Protein AF-A0A8T5ZPA5-F1 (afdb_monomer_lite)

Sequence (71 aa):
MKTSRLPIAIQQAVMRRLREKLAQANLKLGRNYPEPKLSYTQRGTSAGTAWLESYEIRLNPVLLLENSEAF

Structure (mmCIF, N/CA/C/O backbone):
data_AF-A0A8T5ZPA5-F1
#
_entry.id   AF-A0A8T5ZPA5-F1
#
loop_
_atom_site.group_PDB
_atom_site.id
_atom_site.type_symbol
_atom_site.label_atom_id
_atom_site.label_alt_id
_atom_site.label_comp_id
_atom_site.label_asym_id
_atom_site.label_entity_id
_atom_site.label_seq_id
_atom_site.pdbx_PDB_ins_code
_atom_site.Cartn_x
_atom_site.Cartn_y
_atom_site.Cartn_z
_atom_site.occupancy
_atom_site.B_iso_or_equiv
_atom_site.auth_seq_id
_atom_site.auth_comp_id
_atom_site.auth_asym_id
_atom_site.auth_atom_id
_atom_site.pdbx_PDB_model_num
ATOM 1 N N . MET A 1 1 ? 1.373 -15.994 -16.934 1.00 43.69 1 MET A N 1
ATOM 2 C CA . MET A 1 1 ? 2.131 -14.728 -16.786 1.00 43.69 1 MET A CA 1
ATOM 3 C C . MET A 1 1 ? 2.895 -14.771 -15.474 1.00 43.69 1 MET A C 1
ATOM 5 O O . MET A 1 1 ? 2.258 -14.919 -14.438 1.00 43.69 1 MET A O 1
ATOM 9 N N . LYS A 1 2 ? 4.232 -14.722 -15.515 1.00 43.28 2 LYS A N 1
ATOM 10 C CA . LYS A 1 2 ? 5.072 -14.681 -14.308 1.00 43.28 2 LYS A CA 1
ATOM 11 C C . LYS A 1 2 ? 4.737 -13.399 -13.541 1.00 43.28 2 LYS A C 1
ATOM 13 O O . LYS A 1 2 ? 4.819 -12.320 -14.115 1.00 43.28 2 LYS A O 1
ATOM 18 N N . THR A 1 3 ? 4.329 -13.509 -12.282 1.00 53.00 3 THR A N 1
ATOM 19 C CA . THR A 1 3 ? 4.317 -12.375 -11.354 1.00 53.00 3 THR A CA 1
ATOM 20 C C . THR A 1 3 ? 5.759 -11.901 -11.231 1.00 53.00 3 THR A C 1
ATOM 22 O O . THR A 1 3 ? 6.576 -12.565 -10.591 1.00 53.00 3 THR A O 1
ATOM 25 N N . SER A 1 4 ? 6.106 -10.814 -11.922 1.00 61.75 4 SER A N 1
ATOM 26 C CA . SER A 1 4 ? 7.413 -10.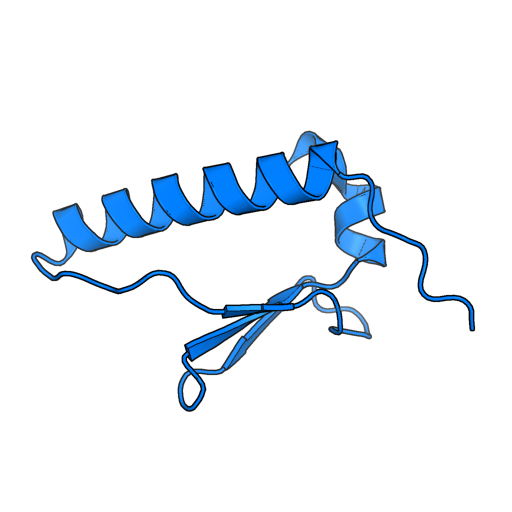176 -11.785 1.00 61.75 4 SER A CA 1
ATOM 27 C C . SER A 1 4 ? 7.633 -9.900 -10.303 1.00 61.75 4 SER A C 1
ATOM 29 O O . SER A 1 4 ? 6.848 -9.184 -9.680 1.00 61.75 4 SER A O 1
ATOM 31 N N . ARG A 1 5 ? 8.635 -10.553 -9.705 1.00 76.62 5 ARG A N 1
ATOM 32 C CA . ARG A 1 5 ? 8.942 -10.362 -8.288 1.00 76.62 5 ARG A CA 1
ATOM 33 C C . ARG A 1 5 ? 9.412 -8.926 -8.115 1.00 76.62 5 ARG A C 1
ATOM 35 O O . ARG A 1 5 ? 10.424 -8.536 -8.689 1.00 76.62 5 ARG A O 1
ATOM 42 N N . LEU A 1 6 ? 8.659 -8.156 -7.342 1.00 85.25 6 LEU A N 1
ATOM 43 C CA . LEU A 1 6 ? 8.995 -6.775 -7.045 1.00 85.25 6 LEU A CA 1
ATOM 44 C C . LEU A 1 6 ? 10.298 -6.739 -6.220 1.00 85.25 6 LEU A C 1
ATOM 46 O O . LEU A 1 6 ? 10.370 -7.459 -5.216 1.00 85.25 6 LEU A O 1
ATOM 50 N N . PRO A 1 7 ? 11.313 -5.938 -6.591 1.00 90.94 7 PRO A N 1
ATOM 51 C CA . PRO A 1 7 ? 12.541 -5.817 -5.819 1.00 90.94 7 PRO A CA 1
ATOM 52 C C . PRO A 1 7 ? 12.248 -5.428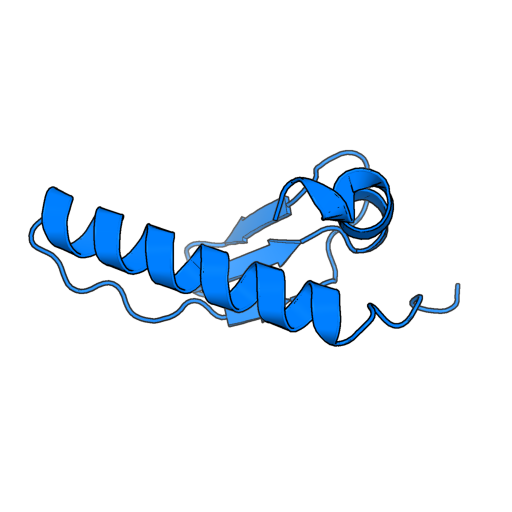 -4.371 1.00 90.94 7 PRO A C 1
ATOM 54 O O . PRO A 1 7 ? 11.385 -4.590 -4.100 1.00 90.94 7 PRO A O 1
ATOM 57 N N . ILE A 1 8 ? 12.996 -6.009 -3.432 1.00 90.75 8 ILE A N 1
ATOM 58 C CA . ILE A 1 8 ? 12.804 -5.748 -2.001 1.00 90.75 8 ILE A CA 1
ATOM 59 C C . ILE A 1 8 ? 12.991 -4.266 -1.658 1.00 90.75 8 ILE A C 1
ATOM 61 O O . ILE A 1 8 ? 12.254 -3.739 -0.832 1.00 90.75 8 ILE A O 1
ATOM 65 N N . ALA A 1 9 ? 13.911 -3.574 -2.337 1.00 91.31 9 ALA A N 1
ATOM 66 C CA . ALA A 1 9 ? 14.145 -2.145 -2.147 1.00 91.31 9 ALA A CA 1
ATOM 67 C C . ALA A 1 9 ? 12.876 -1.316 -2.404 1.00 91.31 9 ALA A C 1
ATOM 69 O O . ALA A 1 9 ? 12.539 -0.444 -1.608 1.00 91.31 9 ALA A O 1
ATOM 70 N N . ILE A 1 10 ? 12.126 -1.654 -3.456 1.00 91.00 10 ILE A N 1
ATOM 71 C CA . ILE A 1 10 ? 10.869 -0.980 -3.787 1.00 91.00 10 ILE A CA 1
ATOM 72 C C . ILE A 1 10 ? 9.795 -1.295 -2.745 1.00 91.00 10 ILE A C 1
ATOM 74 O O . ILE A 1 10 ? 9.093 -0.397 -2.292 1.00 91.00 10 ILE A O 1
ATOM 78 N N . GLN A 1 11 ? 9.701 -2.549 -2.291 1.00 91.62 11 GLN A N 1
ATOM 79 C CA . GLN A 1 11 ? 8.768 -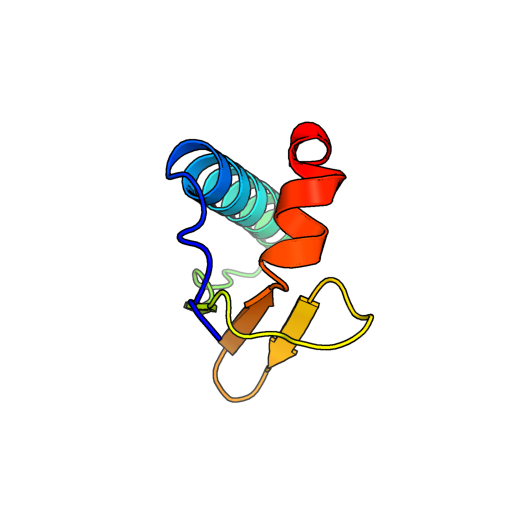2.912 -1.217 1.00 91.62 11 GLN A CA 1
ATOM 80 C C . GLN A 1 11 ? 9.054 -2.129 0.075 1.00 91.62 11 GLN A C 1
ATOM 82 O O . GLN A 1 11 ? 8.129 -1.654 0.731 1.00 91.62 11 GLN A O 1
ATOM 87 N N . GLN A 1 12 ? 10.332 -1.958 0.425 1.00 93.06 12 GLN A N 1
ATOM 88 C CA . GLN A 1 12 ? 10.751 -1.182 1.594 1.00 93.06 12 GLN A CA 1
ATOM 89 C C . GLN A 1 12 ? 10.437 0.311 1.434 1.00 93.06 12 GLN A C 1
ATOM 91 O O . GLN A 1 12 ? 9.930 0.926 2.373 1.00 93.06 12 GLN A O 1
ATOM 96 N N . ALA A 1 13 ? 10.681 0.886 0.250 1.00 92.62 13 ALA A N 1
ATOM 97 C CA . ALA A 1 13 ? 10.348 2.278 -0.048 1.00 92.62 13 ALA A CA 1
ATOM 98 C C . ALA A 1 13 ? 8.840 2.542 0.096 1.00 92.62 13 ALA A C 1
ATOM 100 O O . ALA A 1 13 ? 8.438 3.451 0.825 1.00 92.62 13 ALA A O 1
ATOM 101 N N . VAL A 1 14 ? 8.003 1.668 -0.476 1.00 93.62 14 VAL A N 1
ATOM 102 C CA . VAL A 1 14 ? 6.541 1.743 -0.336 1.00 93.62 14 VAL A CA 1
ATOM 103 C C . VAL A 1 14 ? 6.108 1.657 1.127 1.00 93.62 14 VAL A C 1
ATOM 105 O O . VAL A 1 14 ? 5.322 2.490 1.574 1.00 93.62 14 VAL A O 1
ATOM 108 N N . MET A 1 15 ? 6.628 0.695 1.896 1.00 94.44 15 MET A N 1
ATOM 109 C CA . MET A 1 15 ? 6.267 0.544 3.313 1.00 94.44 15 MET A CA 1
ATOM 110 C C . MET A 1 15 ? 6.677 1.757 4.152 1.00 94.44 15 MET A C 1
ATOM 112 O O . MET A 1 15 ? 5.905 2.215 4.997 1.00 94.44 15 MET A O 1
ATOM 116 N N . ARG A 1 16 ? 7.868 2.314 3.910 1.00 94.94 16 ARG A N 1
ATOM 117 C CA . ARG A 1 16 ? 8.319 3.550 4.561 1.00 94.94 16 ARG A CA 1
ATOM 118 C C . ARG A 1 16 ? 7.368 4.701 4.245 1.00 94.94 16 ARG A C 1
ATOM 120 O O . ARG A 1 16 ? 6.877 5.354 5.164 1.00 94.94 16 ARG A O 1
ATOM 127 N N . ARG A 1 17 ? 7.042 4.901 2.965 1.00 94.50 17 ARG A N 1
ATOM 128 C CA . ARG A 1 17 ? 6.156 5.984 2.535 1.00 94.50 17 ARG A CA 1
ATOM 129 C C . ARG A 1 17 ? 4.737 5.834 3.082 1.00 94.50 17 ARG A C 1
ATOM 131 O O . ARG A 1 17 ? 4.131 6.824 3.492 1.00 94.50 17 ARG A O 1
ATOM 138 N N . LEU A 1 18 ? 4.227 4.605 3.135 1.00 94.75 18 LEU A N 1
ATOM 139 C CA . LEU A 1 18 ? 2.939 4.282 3.743 1.00 94.75 18 LEU A CA 1
ATOM 140 C C . LEU A 1 18 ? 2.907 4.714 5.212 1.00 94.75 18 LEU A C 1
ATOM 142 O O . LEU A 1 18 ? 2.005 5.448 5.609 1.00 94.75 18 LEU A O 1
ATOM 146 N N . ARG A 1 19 ? 3.912 4.317 5.999 1.00 95.44 19 ARG A N 1
ATOM 147 C CA . ARG A 1 19 ? 4.008 4.659 7.427 1.00 95.44 19 ARG A CA 1
ATOM 148 C C . ARG A 1 19 ? 4.120 6.159 7.663 1.00 95.44 19 ARG A C 1
ATOM 150 O O . ARG A 1 19 ? 3.427 6.686 8.527 1.00 95.44 19 ARG A O 1
ATOM 157 N N . GLU A 1 20 ? 4.929 6.859 6.869 1.00 96.12 20 GLU A N 1
ATOM 158 C CA . GLU A 1 20 ? 5.039 8.322 6.936 1.00 96.12 20 GLU A CA 1
ATOM 159 C C . GLU A 1 20 ? 3.683 9.002 6.722 1.00 96.12 20 GLU A C 1
ATOM 161 O O . GLU A 1 20 ? 3.302 9.905 7.469 1.00 96.12 20 GLU A O 1
ATOM 166 N N . LYS A 1 21 ? 2.935 8.570 5.701 1.00 95.50 21 LYS A N 1
ATOM 167 C CA . LYS A 1 21 ? 1.630 9.153 5.372 1.00 95.50 21 LYS A CA 1
ATOM 168 C C . LYS A 1 21 ? 0.551 8.772 6.370 1.00 95.50 21 LYS A C 1
ATOM 170 O O . LYS A 1 21 ? -0.276 9.619 6.700 1.00 95.50 21 LYS A O 1
ATOM 175 N N . LEU A 1 22 ? 0.600 7.557 6.902 1.00 95.75 22 LEU A N 1
ATOM 176 C CA . LEU A 1 22 ? -0.278 7.120 7.977 1.00 95.75 22 LEU A CA 1
ATOM 177 C C . LEU A 1 22 ? -0.048 7.952 9.245 1.00 95.75 22 LEU A C 1
ATOM 179 O O . LEU A 1 22 ? -1.006 8.459 9.817 1.00 95.75 22 LEU A O 1
ATOM 183 N N . ALA A 1 23 ? 1.210 8.185 9.630 1.00 96.31 23 ALA A N 1
ATOM 184 C CA . ALA A 1 23 ? 1.550 9.042 10.765 1.00 96.31 23 ALA A CA 1
ATOM 185 C C . ALA A 1 23 ? 1.068 10.490 10.561 1.00 96.31 23 ALA A C 1
ATOM 187 O O . ALA A 1 23 ? 0.478 11.079 11.466 1.00 96.31 23 ALA A O 1
ATOM 188 N N . GLN A 1 24 ? 1.247 11.047 9.356 1.00 97.12 24 GLN A N 1
ATOM 189 C CA . GLN A 1 24 ? 0.714 12.371 9.003 1.00 97.12 24 GLN A CA 1
ATOM 190 C C . GLN A 1 24 ? -0.818 12.417 9.109 1.00 97.12 24 GLN A C 1
ATOM 192 O O . GLN A 1 24 ? -1.369 13.382 9.641 1.00 97.12 24 GLN A O 1
ATOM 197 N N . ALA A 1 25 ? -1.513 11.382 8.630 1.00 96.31 25 ALA A N 1
ATOM 198 C CA . ALA A 1 25 ? -2.966 11.281 8.722 1.00 96.31 25 ALA A CA 1
ATOM 199 C C . ALA A 1 25 ? -3.437 11.156 10.178 1.00 96.31 25 ALA A C 1
ATOM 201 O O . ALA A 1 25 ? -4.386 11.836 10.564 1.00 96.31 25 ALA A O 1
ATOM 202 N N . ASN A 1 26 ? -2.746 10.351 10.988 1.00 96.75 26 ASN A N 1
ATOM 203 C CA . ASN A 1 26 ? -3.031 10.180 12.411 1.00 96.75 26 ASN A CA 1
ATOM 204 C C . ASN A 1 26 ? -2.918 11.506 13.165 1.00 96.75 26 ASN A C 1
ATOM 206 O O . ASN A 1 26 ? -3.840 11.889 13.885 1.00 96.75 26 ASN A O 1
ATOM 210 N N . LEU A 1 27 ? -1.830 12.247 12.930 1.00 96.81 27 LEU A N 1
ATOM 211 C CA . LEU A 1 27 ? -1.611 13.560 13.531 1.00 96.81 27 LEU A CA 1
ATOM 212 C C . LEU A 1 27 ? -2.690 14.565 13.108 1.00 96.81 27 LEU A C 1
ATOM 214 O O . LEU A 1 27 ? -3.266 15.246 13.950 1.00 96.81 27 LEU A O 1
ATOM 218 N N . LYS A 1 28 ? -2.986 14.648 11.805 1.00 97.06 28 LYS A N 1
ATOM 219 C CA . LYS A 1 28 ? -3.933 15.633 11.265 1.00 97.06 28 LYS A CA 1
ATOM 220 C C . LYS A 1 28 ? -5.381 15.355 11.667 1.00 97.06 28 LYS A C 1
ATOM 222 O O . LYS A 1 28 ? -6.157 16.292 11.822 1.00 97.06 28 LYS A O 1
ATOM 227 N N . LEU A 1 29 ? -5.757 14.084 11.783 1.00 96.81 29 LEU A N 1
ATOM 228 C CA . LEU A 1 29 ? -7.135 13.670 12.057 1.00 96.81 29 LEU A CA 1
ATOM 229 C C . LEU A 1 29 ? -7.374 13.328 13.532 1.00 96.81 29 LEU A C 1
AT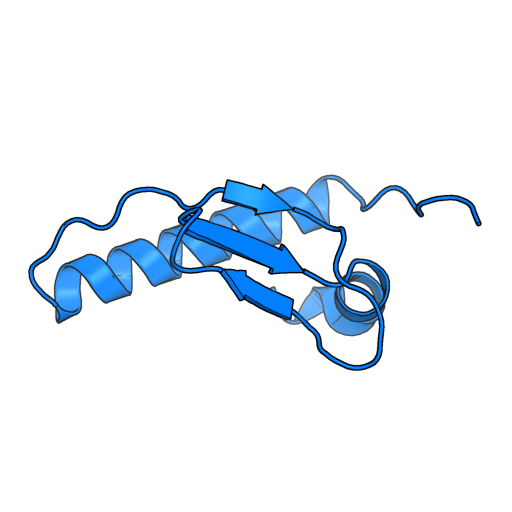OM 231 O O . LEU A 1 29 ? -8.505 13.007 13.887 1.00 96.81 29 LEU A O 1
ATOM 235 N N . GLY A 1 30 ? -6.338 13.380 14.378 1.00 95.81 30 GLY A N 1
ATOM 236 C CA . GLY A 1 30 ? -6.436 13.058 15.804 1.00 95.81 30 GLY A CA 1
ATOM 237 C C . GLY A 1 30 ? -6.921 11.630 16.061 1.00 95.81 30 GLY A C 1
ATOM 238 O O . GLY A 1 30 ? -7.622 11.373 17.036 1.00 95.81 30 GLY A O 1
ATOM 239 N N . ARG A 1 31 ? -6.616 10.705 15.149 1.00 94.38 31 ARG A N 1
ATOM 240 C CA . ARG A 1 31 ? -7.040 9.300 15.202 1.00 94.38 31 ARG A CA 1
ATOM 241 C C . ARG A 1 31 ? -5.829 8.397 15.073 1.00 94.38 31 ARG A C 1
ATOM 243 O O . ARG A 1 31 ? -4.796 8.813 14.565 1.00 94.38 31 ARG A O 1
ATOM 250 N N . ASN A 1 32 ? -5.972 7.154 15.516 1.00 93.25 32 ASN A N 1
ATOM 251 C CA . ASN A 1 32 ? -4.952 6.135 15.326 1.00 93.25 32 ASN A CA 1
ATOM 252 C C . ASN A 1 32 ? -5.442 5.102 14.309 1.00 93.25 32 ASN A C 1
ATOM 254 O O . ASN A 1 32 ? -6.188 4.185 14.649 1.00 93.25 32 ASN A O 1
ATOM 258 N N . TYR A 1 33 ? -5.057 5.288 13.054 1.00 93.56 33 TYR A N 1
ATOM 259 C CA . TYR A 1 33 ? -5.267 4.317 11.995 1.00 93.56 33 TYR A CA 1
ATOM 260 C C . TYR A 1 33 ? -4.198 3.215 12.089 1.00 93.56 33 TYR A C 1
ATOM 262 O O . TYR A 1 33 ? -3.009 3.544 12.172 1.00 93.56 33 TYR A O 1
ATOM 270 N N . PRO A 1 34 ? -4.592 1.927 12.087 1.00 94.25 34 PRO A N 1
ATOM 271 C CA . PRO A 1 34 ? -3.640 0.821 12.068 1.00 94.25 34 PRO A CA 1
ATOM 272 C C . PRO A 1 34 ? -2.889 0.752 10.729 1.00 94.25 34 PRO A C 1
ATOM 274 O O . PRO A 1 34 ? -3.240 1.431 9.767 1.00 94.25 34 PRO A O 1
ATOM 277 N N . GLU A 1 35 ? -1.844 -0.073 10.644 1.00 94.81 35 GLU A N 1
ATOM 278 C CA . GLU A 1 35 ? -1.156 -0.319 9.370 1.00 94.81 35 GLU A CA 1
ATOM 279 C C . GLU A 1 35 ? -2.058 -1.156 8.441 1.00 94.81 35 GLU A C 1
ATOM 281 O O . GLU A 1 35 ? -2.496 -2.239 8.842 1.00 94.81 35 GLU A O 1
ATOM 286 N N . PRO A 1 36 ? -2.373 -0.683 7.219 1.00 95.38 36 PRO A N 1
ATOM 287 C CA . PRO A 1 36 ? -3.204 -1.439 6.293 1.00 95.38 36 PRO A CA 1
ATOM 288 C C . PRO A 1 36 ? -2.438 -2.607 5.682 1.00 95.38 36 PRO A C 1
ATOM 290 O O . PRO A 1 36 ? -1.221 -2.555 5.482 1.00 95.38 36 PRO A O 1
ATOM 293 N N . LYS A 1 37 ? -3.173 -3.653 5.302 1.00 95.75 37 LYS A N 1
ATOM 294 C CA . LYS A 1 37 ? -2.596 -4.764 4.547 1.00 95.75 37 LYS A CA 1
ATOM 295 C C . LYS A 1 37 ? -2.168 -4.265 3.171 1.00 95.75 37 LYS A C 1
ATOM 297 O O . LYS A 1 37 ? -2.942 -3.602 2.490 1.00 95.75 37 LYS A O 1
ATOM 302 N N . LEU A 1 38 ? -0.968 -4.626 2.732 1.00 94.69 38 LEU A N 1
ATOM 303 C CA . LEU A 1 38 ? -0.465 -4.263 1.411 1.00 94.69 38 LEU A CA 1
ATOM 304 C C . LEU A 1 38 ? -0.392 -5.494 0.504 1.00 94.69 38 LEU A C 1
ATOM 306 O O . LEU A 1 38 ? 0.157 -6.526 0.897 1.00 94.69 38 LEU A O 1
ATOM 310 N N . SER A 1 39 ? -0.910 -5.393 -0.720 1.00 93.81 39 SER A N 1
ATOM 311 C CA . SER A 1 39 ? -0.747 -6.433 -1.738 1.00 93.81 39 SER A CA 1
ATOM 312 C C . SER A 1 39 ? -0.392 -5.862 -3.107 1.00 93.81 39 SER A C 1
ATOM 314 O O . SER A 1 39 ? -0.789 -4.763 -3.477 1.00 93.81 39 SER A O 1
ATOM 316 N N . TYR A 1 40 ? 0.371 -6.625 -3.887 1.00 92.69 40 TYR A N 1
ATOM 317 C CA . TYR A 1 40 ? 0.860 -6.224 -5.213 1.00 92.69 40 TYR A CA 1
ATOM 318 C C . TYR A 1 40 ? 0.125 -6.987 -6.317 1.00 92.69 40 TYR A C 1
ATOM 320 O O . TYR A 1 40 ? 0.728 -7.646 -7.164 1.00 92.69 40 TYR A O 1
ATOM 328 N N . THR A 1 41 ? -1.204 -6.993 -6.229 1.00 91.25 41 THR A N 1
ATOM 329 C CA . THR A 1 41 ? -2.083 -7.812 -7.079 1.00 91.25 41 THR A CA 1
ATOM 330 C C . THR A 1 41 ? -2.924 -6.989 -8.051 1.00 91.25 41 THR A C 1
ATOM 332 O O . THR A 1 41 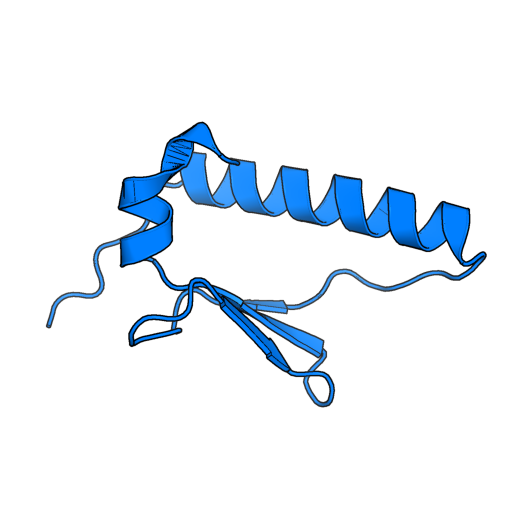? -3.585 -7.572 -8.912 1.00 91.25 41 THR A O 1
ATOM 335 N N . GLN A 1 42 ? -2.892 -5.654 -7.944 1.00 91.94 42 GLN A N 1
ATOM 336 C CA . GLN A 1 42 ? -3.667 -4.771 -8.810 1.00 91.94 42 GLN A CA 1
ATOM 337 C C . GLN A 1 42 ? -3.216 -4.926 -10.266 1.00 91.94 42 GLN A C 1
ATOM 339 O O . GLN A 1 42 ? -2.026 -5.041 -10.564 1.00 91.94 42 GLN A O 1
ATOM 344 N N . ARG A 1 43 ? -4.188 -4.911 -11.178 1.00 89.62 43 ARG A N 1
ATOM 345 C CA . ARG A 1 43 ? -3.981 -4.986 -12.628 1.00 89.62 43 ARG A CA 1
ATOM 346 C C . ARG A 1 43 ? -4.707 -3.835 -13.321 1.00 89.62 43 ARG A C 1
ATOM 348 O O . ARG A 1 43 ? -5.515 -3.140 -12.705 1.00 89.62 43 ARG A O 1
ATOM 355 N N . GLY A 1 44 ? -4.444 -3.677 -14.614 1.00 90.12 44 GLY A N 1
ATOM 356 C CA . GLY A 1 44 ? -5.036 -2.624 -15.434 1.00 90.12 44 GLY A CA 1
ATOM 357 C C . GLY A 1 44 ? -4.250 -1.319 -15.350 1.00 90.12 44 GLY A C 1
ATOM 358 O O . GLY A 1 44 ? -3.053 -1.326 -15.078 1.00 90.12 44 GLY A O 1
ATOM 359 N N . THR A 1 45 ? -4.927 -0.207 -15.610 1.00 92.06 45 THR A N 1
ATOM 360 C CA . THR A 1 45 ? -4.311 1.120 -15.764 1.00 92.06 45 THR A CA 1
ATOM 361 C C . THR A 1 45 ? -4.220 1.917 -14.463 1.00 92.06 45 THR A C 1
ATOM 363 O O . THR A 1 45 ? -3.573 2.958 -14.421 1.00 92.06 45 THR A O 1
ATOM 366 N N . SER A 1 46 ? -4.840 1.442 -13.382 1.00 93.00 46 SER A N 1
ATOM 367 C CA . SER A 1 46 ? -4.761 2.092 -12.073 1.00 93.00 46 SER A CA 1
ATOM 368 C C . SER A 1 46 ? -3.475 1.705 -11.339 1.00 93.00 46 SER A C 1
ATOM 370 O O . SER A 1 46 ? -3.140 0.522 -11.246 1.00 93.00 46 SER A O 1
ATOM 372 N N . ALA A 1 47 ? -2.792 2.697 -10.757 1.00 91.06 47 ALA A N 1
ATOM 373 C CA . ALA A 1 47 ? -1.596 2.495 -9.930 1.00 91.06 47 ALA A CA 1
ATOM 374 C C . ALA A 1 47 ? -1.891 1.720 -8.633 1.00 91.06 47 ALA A C 1
ATOM 376 O O . ALA A 1 47 ? -1.052 0.963 -8.147 1.00 91.06 47 ALA A O 1
ATOM 377 N N . GLY A 1 48 ? -3.101 1.869 -8.093 1.00 93.38 48 GLY A N 1
ATOM 378 C CA . GLY A 1 48 ? -3.546 1.134 -6.922 1.00 93.38 48 GLY A CA 1
ATOM 379 C C . GLY A 1 48 ? -5.021 1.345 -6.603 1.00 93.38 48 GLY A C 1
ATOM 380 O O . GLY A 1 48 ? -5.720 2.106 -7.270 1.00 93.38 48 GLY A O 1
ATOM 381 N N . THR A 1 49 ? -5.506 0.645 -5.585 1.00 95.62 49 THR A N 1
ATOM 382 C CA . THR A 1 49 ? -6.876 0.744 -5.071 1.00 95.62 49 THR A CA 1
ATOM 383 C C . THR A 1 49 ? -6.879 0.475 -3.570 1.00 95.62 49 THR A C 1
ATOM 385 O O . THR A 1 49 ? -6.175 -0.418 -3.098 1.00 95.62 49 THR A O 1
ATOM 388 N N . ALA A 1 50 ? -7.682 1.231 -2.822 1.00 95.00 50 ALA A N 1
ATOM 389 C CA . ALA A 1 50 ? -7.910 1.005 -1.400 1.00 95.00 50 ALA A CA 1
ATOM 390 C C . ALA A 1 50 ? -9.243 0.275 -1.190 1.00 95.00 50 ALA A C 1
ATOM 392 O O . ALA A 1 50 ? -10.280 0.699 -1.696 1.00 95.00 50 ALA A O 1
ATOM 393 N N . TRP A 1 51 ? -9.202 -0.813 -0.433 1.00 95.38 51 TRP A N 1
ATOM 394 C CA . TRP A 1 51 ? -10.338 -1.645 -0.061 1.00 95.38 51 TRP A CA 1
ATOM 395 C C . TRP A 1 51 ? -10.636 -1.413 1.414 1.00 95.38 51 TRP A C 1
ATOM 397 O O . TRP A 1 51 ? -9.915 -1.898 2.286 1.00 95.38 51 TRP A O 1
ATOM 407 N N . LEU A 1 52 ? -11.682 -0.633 1.686 1.00 92.75 52 LEU A N 1
ATOM 408 C CA . LEU A 1 52 ? -12.001 -0.190 3.042 1.00 92.75 52 LEU A CA 1
ATOM 409 C C . LEU A 1 52 ? -12.440 -1.348 3.946 1.00 92.75 52 LEU A C 1
ATOM 411 O O . LEU A 1 52 ? -11.985 -1.423 5.081 1.00 92.75 52 LEU A O 1
ATOM 415 N N . GLU A 1 53 ? -13.272 -2.256 3.430 1.00 94.69 53 GLU A N 1
ATOM 416 C CA . GLU A 1 53 ? -13.826 -3.386 4.190 1.00 94.69 53 GLU A CA 1
ATOM 417 C C . GLU A 1 53 ? -12.732 -4.282 4.787 1.00 94.69 53 GLU A C 1
ATOM 419 O O . GLU A 1 53 ? -12.768 -4.617 5.967 1.00 94.69 53 GLU A O 1
ATOM 424 N N . SER A 1 54 ? -11.719 -4.620 3.987 1.00 94.94 54 SER A N 1
ATOM 425 C CA . SER A 1 54 ? -10.589 -5.454 4.405 1.00 94.94 54 SER A CA 1
ATOM 426 C C . SER A 1 54 ? -9.391 -4.654 4.911 1.00 94.94 54 SER A C 1
ATOM 428 O O . SER A 1 54 ? -8.350 -5.243 5.203 1.00 94.94 54 SER A O 1
ATOM 430 N N . TYR A 1 55 ? -9.505 -3.325 4.937 1.00 95.50 55 TYR A N 1
ATOM 431 C CA . TYR A 1 55 ? -8.418 -2.404 5.249 1.00 95.50 55 TYR A CA 1
ATOM 432 C C . TYR A 1 55 ? -7.122 -2.733 4.475 1.00 95.50 55 TYR A C 1
ATOM 434 O O . TYR A 1 55 ? -6.031 -2.876 5.033 1.00 95.50 55 TYR A O 1
ATOM 442 N N . GLU A 1 56 ? -7.271 -2.916 3.159 1.00 96.75 56 GLU A N 1
ATOM 443 C CA . GLU A 1 56 ? -6.212 -3.371 2.254 1.00 96.75 56 GLU A CA 1
ATOM 444 C C . GLU A 1 56 ? -5.912 -2.322 1.178 1.00 96.75 56 GLU A C 1
ATOM 446 O O . GLU A 1 56 ? -6.812 -1.745 0.574 1.00 96.75 56 GLU A O 1
ATOM 451 N N . ILE A 1 57 ? -4.634 -2.118 0.878 1.00 96.06 57 ILE A N 1
ATOM 452 C CA . ILE A 1 57 ? -4.163 -1.346 -0.267 1.00 96.06 57 ILE A CA 1
ATOM 453 C C . ILE A 1 57 ? -3.582 -2.323 -1.285 1.00 96.06 57 ILE A C 1
ATOM 455 O O . ILE A 1 57 ? -2.663 -3.088 -0.987 1.00 96.06 57 ILE A O 1
ATOM 459 N N . ARG A 1 58 ? -4.107 -2.277 -2.509 1.00 95.44 58 ARG A N 1
ATOM 460 C CA . ARG A 1 58 ? -3.612 -3.058 -3.644 1.00 95.44 58 ARG A CA 1
ATOM 461 C C . ARG A 1 58 ? -2.852 -2.144 -4.583 1.00 95.44 58 ARG A C 1
ATOM 463 O O . ARG A 1 58 ? -3.409 -1.154 -5.042 1.00 95.44 58 ARG A O 1
ATOM 470 N N . LEU A 1 59 ? -1.604 -2.473 -4.884 1.00 94.94 59 LEU A N 1
ATOM 471 C CA . LEU A 1 59 ? -0.746 -1.714 -5.790 1.00 94.94 59 LEU A CA 1
ATOM 472 C C . LEU A 1 59 ? -0.455 -2.511 -7.054 1.00 94.94 59 LEU A C 1
ATOM 474 O O . LEU A 1 59 ? -0.404 -3.745 -7.031 1.00 94.94 59 LEU A O 1
ATOM 478 N N . ASN A 1 60 ? -0.290 -1.798 -8.164 1.00 93.88 60 ASN A N 1
ATOM 479 C CA . ASN A 1 60 ? 0.035 -2.397 -9.448 1.00 93.88 60 ASN A CA 1
ATOM 480 C C . ASN A 1 60 ? 1.558 -2.535 -9.554 1.00 93.88 60 ASN A C 1
ATOM 482 O O . ASN A 1 60 ? 2.245 -1.520 -9.668 1.00 93.88 60 ASN A O 1
ATOM 486 N N . PRO A 1 61 ? 2.110 -3.761 -9.522 1.00 91.69 61 PRO A N 1
ATOM 487 C CA . PRO A 1 61 ? 3.554 -3.958 -9.490 1.00 91.69 61 PRO A CA 1
ATOM 488 C C . PRO A 1 61 ? 4.256 -3.474 -10.763 1.00 91.69 61 PRO A C 1
ATOM 490 O O . PRO A 1 61 ? 5.421 -3.107 -10.690 1.00 91.69 61 PRO A O 1
ATOM 493 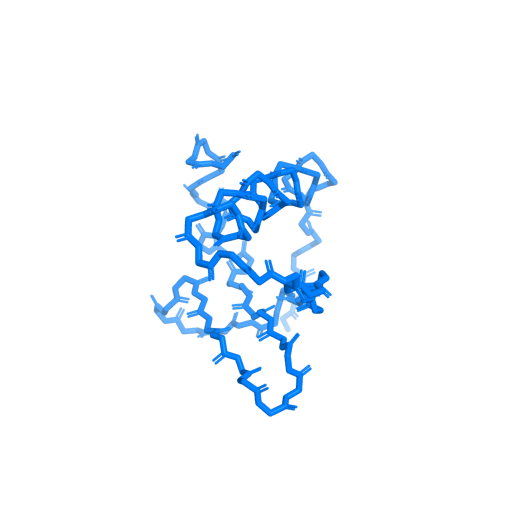N N . VAL A 1 62 ? 3.573 -3.465 -11.914 1.00 90.88 62 VAL A N 1
ATOM 494 C CA . VAL A 1 62 ? 4.158 -3.007 -13.184 1.00 90.88 62 VAL A CA 1
ATOM 495 C C . VAL A 1 62 ? 4.328 -1.495 -13.155 1.00 90.88 62 VAL A C 1
ATOM 497 O O . VAL A 1 62 ? 5.445 -1.006 -13.276 1.00 90.88 62 VAL A O 1
ATOM 500 N N . LEU A 1 63 ? 3.245 -0.768 -12.872 1.00 91.44 63 LEU A N 1
ATOM 501 C CA . LEU A 1 63 ? 3.280 0.696 -12.810 1.00 91.44 63 LEU A CA 1
ATOM 502 C C . LEU A 1 63 ? 4.211 1.200 -11.702 1.00 91.44 63 LEU A C 1
ATOM 504 O O . LEU A 1 63 ? 4.862 2.229 -11.857 1.00 91.44 63 LEU A O 1
ATOM 508 N N . LEU A 1 64 ? 4.296 0.466 -10.592 1.00 90.31 64 LEU A N 1
ATOM 509 C CA . LEU A 1 64 ? 5.205 0.790 -9.500 1.00 90.31 64 LEU A CA 1
ATOM 510 C C . LEU A 1 64 ? 6.680 0.621 -9.903 1.00 90.31 64 LEU A C 1
ATOM 512 O O . LEU A 1 64 ? 7.511 1.433 -9.514 1.00 90.31 64 LEU A O 1
ATOM 516 N N . LEU A 1 65 ? 7.008 -0.414 -10.683 1.00 89.56 65 LEU A N 1
ATOM 517 C CA . LEU A 1 65 ? 8.360 -0.615 -11.214 1.00 89.56 65 LEU A CA 1
ATOM 518 C C . LEU A 1 65 ? 8.753 0.468 -12.215 1.00 89.56 65 LEU A C 1
ATOM 520 O O . LEU A 1 65 ? 9.883 0.939 -12.181 1.00 89.56 65 LEU A O 1
ATOM 524 N N . GLU A 1 66 ? 7.825 0.870 -13.079 1.00 89.38 66 GLU A N 1
ATOM 525 C CA . GLU A 1 66 ? 8.061 1.922 -14.074 1.00 89.38 66 GLU A CA 1
ATOM 526 C C . GLU A 1 66 ? 8.228 3.311 -13.442 1.00 89.38 66 GLU A C 1
ATOM 528 O O . GLU A 1 66 ? 8.785 4.204 -14.069 1.00 89.38 66 GLU A O 1
ATOM 533 N N . ASN A 1 67 ? 7.771 3.495 -12.198 1.00 88.31 67 ASN A N 1
ATOM 534 C CA . ASN A 1 67 ? 7.783 4.775 -11.485 1.00 88.31 67 ASN A CA 1
ATOM 535 C C . ASN A 1 67 ? 8.464 4.659 -10.113 1.00 88.31 67 ASN A C 1
ATOM 537 O O . ASN A 1 67 ? 8.045 5.297 -9.144 1.00 88.31 67 ASN A O 1
ATOM 541 N N . SER A 1 68 ? 9.505 3.828 -10.009 1.00 77.88 68 SER A N 1
ATOM 542 C CA . SER A 1 68 ? 10.155 3.513 -8.732 1.00 77.88 68 SER A CA 1
ATOM 543 C C . SER A 1 68 ? 10.709 4.728 -7.987 1.00 77.88 68 SER A C 1
ATOM 545 O O . SER A 1 68 ? 10.759 4.707 -6.766 1.00 77.88 68 SER A O 1
ATOM 547 N N . GLU A 1 69 ? 11.111 5.783 -8.699 1.00 79.31 69 GLU A N 1
ATOM 548 C CA . GLU A 1 69 ? 11.691 7.000 -8.107 1.00 79.31 69 GLU A CA 1
ATOM 549 C C . GLU A 1 69 ? 10.665 7.867 -7.358 1.00 79.31 69 GLU A C 1
ATOM 551 O O . GLU A 1 69 ? 11.040 8.748 -6.587 1.00 79.31 69 GLU A O 1
ATOM 556 N N . ALA A 1 70 ? 9.365 7.629 -7.558 1.00 76.12 70 ALA A N 1
ATOM 557 C CA . ALA A 1 70 ? 8.302 8.397 -6.912 1.00 76.12 70 ALA A CA 1
ATOM 558 C C . ALA A 1 70 ? 8.026 7.981 -5.447 1.00 76.12 70 ALA A C 1
ATOM 560 O O . ALA A 1 70 ? 7.217 8.634 -4.775 1.00 76.12 70 ALA A O 1
ATOM 561 N N . PHE A 1 71 ? 8.661 6.906 -4.958 1.00 66.44 71 PHE A N 1
ATOM 562 C CA . PHE A 1 71 ? 8.420 6.280 -3.648 1.00 66.44 71 PHE A CA 1
ATOM 563 C C . PHE A 1 71 ? 9.712 6.093 -2.842 1.00 66.44 71 PHE A C 1
ATOM 565 O O . PHE A 1 71 ? 9.656 6.294 -1.604 1.00 66.44 71 PHE A O 1
#

Secondary structure (DSSP, 8-state):
----PPPHHHHHHHHHHHHHHHHHHHHHHT--PPPPEEE----SS-SEEEETTTTEEEE-HHHHHHTGGG-

Foldseek 3Di:
DDPPPQDVVLVVVVQVVQVVVQVVCCVVVVHRDDRAAEEQPDDDDDQWDADVVRSYIYGPRVVCVVVSVVD

Organism: Escherichia coli (NCBI:txid562)

pLDDT: mean 89.86, std 11.17, range [43.28, 97.12]

Radius of gyration: 13.0 Å; chains: 1; bounding box: 28×30×33 Å